Protein AF-A0A0E9Y1X8-F1 (afdb_monomer)

Mean predicted aligned error: 5.15 Å

Organism: Amblyomma americanum (NCBI:txid6943)

Foldseek 3Di:
DPVVVCVPDVPDDDFDAAEAEDELVDDDDPVVQVVCCVPPVYHYHHDHCPVCVVVVQQVSQVSRCVRGVNPRRHPDDDD

InterPro domains:
  IPR000215 Serpin family [PTHR11461] (13-77)
  IPR023796 Serpin domain [PF00079] (10-78)
  IPR036186 Serpin superfamily [SSF56574] (3-78)
  IPR042178 Serpin superfamily, domain 1 [G3DSA:3.30.497.10] (2-79)

Secondary structure (DSSP, 8-state):
--TTGGGT-TT-------EEEEETTSPPPHHHHHHHHHHH--EEEEE-HHHHHHHHHHHHHHHHHHHTTTS---SS---

Structure (mmCIF, N/CA/C/O backbone):
data_AF-A0A0E9Y1X8-F1
#
_entry.id   AF-A0A0E9Y1X8-F1
#
loop_
_atom_site.group_PDB
_atom_site.id
_atom_site.type_symbol
_atom_site.label_atom_id
_atom_site.label_alt_id
_atom_site.label_comp_id
_atom_site.label_asym_id
_atom_site.label_entity_id
_atom_site.label_seq_id
_atom_site.pdbx_PDB_ins_code
_atom_site.Cartn_x
_atom_site.Cartn_y
_atom_site.Cartn_z
_atom_site.occupancy
_atom_site.B_iso_or_equiv
_atom_site.auth_seq_id
_atom_site.auth_comp_id
_atom_site.auth_asym_id
_atom_site.auth_atom_id
_atom_site.pdbx_PDB_model_num
ATOM 1 N N . MET A 1 1 ? 1.801 2.831 -17.625 1.00 54.22 1 MET A N 1
ATOM 2 C CA . MET A 1 1 ? 2.534 4.120 -17.643 1.00 54.22 1 MET A CA 1
ATOM 3 C C . MET A 1 1 ? 3.496 4.309 -16.447 1.00 54.22 1 MET A C 1
ATOM 5 O O . MET A 1 1 ? 3.869 5.431 -16.160 1.00 54.22 1 MET A O 1
ATOM 9 N N . LEU A 1 2 ? 4.015 3.251 -15.801 1.00 50.28 2 LEU A N 1
ATOM 10 C CA . LEU A 1 2 ? 5.172 3.335 -14.869 1.00 50.28 2 LEU A CA 1
ATOM 11 C C . LEU A 1 2 ? 6.320 2.379 -15.256 1.00 50.28 2 LEU A C 1
ATOM 13 O O . LEU A 1 2 ? 7.458 2.564 -14.847 1.00 50.28 2 LEU A O 1
ATOM 17 N N . THR A 1 3 ? 6.042 1.417 -16.136 1.00 50.75 3 THR A N 1
ATOM 18 C CA . THR A 1 3 ? 6.979 0.412 -16.667 1.00 50.75 3 THR A CA 1
ATOM 19 C C . THR A 1 3 ? 8.036 0.981 -17.622 1.00 50.75 3 THR A C 1
ATOM 21 O O . THR A 1 3 ? 8.952 0.275 -18.024 1.00 50.75 3 THR A O 1
ATOM 24 N N . ILE A 1 4 ? 7.911 2.249 -18.027 1.00 54.53 4 ILE A N 1
ATOM 25 C CA . ILE A 1 4 ? 8.715 2.811 -19.121 1.00 54.53 4 ILE A CA 1
ATOM 26 C C . ILE A 1 4 ? 10.163 3.086 -18.674 1.00 54.53 4 ILE A C 1
ATOM 28 O O . ILE A 1 4 ? 11.070 3.025 -19.495 1.00 54.53 4 ILE A O 1
ATOM 32 N N . LEU A 1 5 ? 10.421 3.297 -17.378 1.00 55.19 5 LEU A N 1
ATOM 33 C CA . LEU A 1 5 ? 11.772 3.609 -16.889 1.00 55.19 5 LEU A CA 1
ATOM 34 C C . LEU A 1 5 ? 12.746 2.425 -16.981 1.00 55.19 5 LEU A C 1
ATOM 36 O O . LEU A 1 5 ? 13.918 2.631 -17.284 1.00 55.19 5 LEU A O 1
ATOM 40 N N . SER A 1 6 ? 12.266 1.190 -16.817 1.00 55.62 6 SER A N 1
ATOM 41 C CA . SER A 1 6 ? 13.099 -0.016 -16.952 1.00 55.62 6 SER A CA 1
ATOM 42 C C . SER A 1 6 ? 13.610 -0.242 -18.379 1.00 55.62 6 SER A C 1
ATOM 44 O O . SER A 1 6 ? 14.597 -0.941 -18.570 1.00 55.62 6 SER A O 1
ATOM 46 N N . GLY A 1 7 ? 12.967 0.359 -19.388 1.00 59.47 7 GLY A N 1
ATOM 47 C CA . GLY A 1 7 ? 13.401 0.265 -20.785 1.00 59.47 7 GLY A CA 1
ATOM 48 C C . GLY A 1 7 ? 14.577 1.178 -21.147 1.00 59.47 7 GLY A C 1
ATOM 49 O O . GLY A 1 7 ? 15.197 0.967 -22.184 1.00 59.47 7 GLY A O 1
ATOM 50 N N . TYR A 1 8 ? 14.892 2.183 -20.320 1.00 66.00 8 TYR A N 1
ATOM 51 C CA . TYR A 1 8 ? 15.934 3.173 -20.622 1.00 66.00 8 TYR A CA 1
ATOM 52 C C . TYR A 1 8 ? 17.309 2.820 -20.049 1.00 66.00 8 TYR A C 1
ATOM 54 O O . TYR A 1 8 ? 18.315 3.305 -20.564 1.00 66.00 8 TYR A O 1
ATOM 62 N N . VAL A 1 9 ? 17.371 1.995 -18.998 1.00 75.00 9 VAL A N 1
ATOM 63 C CA . VAL A 1 9 ? 18.632 1.619 -18.345 1.00 75.00 9 VAL A CA 1
ATOM 64 C C . VAL A 1 9 ? 18.575 0.133 -17.967 1.00 75.00 9 VAL A C 1
ATOM 66 O O . VAL A 1 9 ? 17.970 -0.203 -16.950 1.00 75.00 9 VAL A O 1
ATOM 69 N N . PRO A 1 10 ? 19.168 -0.770 -18.771 1.00 75.12 10 PRO A N 1
ATOM 70 C CA . PRO A 1 10 ? 18.986 -2.218 -18.618 1.00 75.12 10 PRO A CA 1
ATOM 71 C C . PRO A 1 10 ? 19.514 -2.763 -17.284 1.00 75.12 10 PRO A C 1
ATOM 73 O O . PRO A 1 10 ? 19.007 -3.765 -16.789 1.00 75.12 10 PRO A O 1
ATOM 76 N N . ASP A 1 11 ? 20.476 -2.071 -16.673 1.00 85.38 11 ASP A N 1
ATOM 77 C CA . ASP A 1 11 ? 21.084 -2.465 -15.398 1.00 85.38 11 ASP A CA 1
ATOM 78 C C . ASP A 1 11 ? 20.369 -1.877 -14.167 1.00 85.38 11 ASP A C 1
ATOM 80 O O . ASP A 1 11 ? 20.831 -2.041 -13.037 1.00 85.38 11 ASP A O 1
ATOM 84 N N . VAL A 1 12 ? 19.244 -1.176 -14.352 1.00 84.25 12 VAL A N 1
ATOM 85 C CA . VAL A 1 12 ? 18.477 -0.572 -13.255 1.00 84.25 12 VAL A CA 1
ATOM 86 C C . VAL A 1 12 ? 17.103 -1.215 -13.152 1.00 84.25 12 VAL A C 1
ATOM 88 O O . VAL A 1 12 ? 16.272 -1.140 -14.054 1.00 84.25 12 VAL A O 1
ATOM 91 N N . THR A 1 13 ? 16.824 -1.793 -11.985 1.00 85.88 13 THR A N 1
ATOM 92 C CA . THR A 1 13 ? 15.474 -2.238 -11.630 1.00 85.88 13 THR A CA 1
ATOM 93 C C . THR A 1 13 ? 14.757 -1.134 -10.860 1.00 85.88 13 THR A C 1
ATOM 95 O O . THR A 1 13 ? 15.267 -0.635 -9.857 1.00 85.88 13 THR A O 1
ATOM 98 N N . PHE A 1 14 ? 13.565 -0.756 -11.322 1.00 87.44 14 PHE A N 1
ATOM 99 C CA . PHE A 1 14 ? 12.729 0.261 -10.691 1.00 87.44 14 PHE A CA 1
ATOM 100 C C . PHE A 1 14 ? 11.449 -0.378 -10.151 1.00 87.44 14 PHE A C 1
ATOM 102 O O . PHE A 1 14 ? 10.661 -0.938 -10.911 1.00 87.44 14 PHE A O 1
ATOM 109 N N . HIS A 1 15 ? 11.254 -0.290 -8.836 1.00 90.31 15 HIS A N 1
ATOM 110 C CA . HIS A 1 15 ? 10.088 -0.825 -8.140 1.00 90.31 15 HIS A CA 1
ATOM 111 C C . HIS A 1 15 ? 9.188 0.306 -7.643 1.00 90.31 15 HIS A C 1
ATOM 113 O O . HIS A 1 15 ? 9.677 1.318 -7.142 1.00 90.31 15 HIS A O 1
ATOM 119 N N . VAL A 1 16 ? 7.871 0.113 -7.738 1.00 90.94 16 VAL A N 1
ATOM 120 C CA . VAL A 1 16 ? 6.861 1.083 -7.296 1.00 90.94 16 VAL A CA 1
ATOM 121 C C . VAL A 1 16 ? 5.816 0.376 -6.446 1.00 90.94 16 VAL A C 1
ATOM 123 O O . VAL A 1 16 ? 5.326 -0.685 -6.821 1.00 90.94 16 VAL A O 1
ATOM 126 N N . ALA A 1 17 ? 5.446 0.995 -5.326 1.00 94.12 17 ALA A N 1
ATOM 127 C CA . ALA A 1 17 ? 4.437 0.497 -4.401 1.00 94.12 17 ALA A CA 1
ATOM 128 C C . ALA A 1 17 ? 3.320 1.538 -4.225 1.00 94.12 17 ALA A C 1
ATOM 130 O O . ALA A 1 17 ? 3.382 2.379 -3.331 1.00 94.12 17 ALA A O 1
ATOM 131 N N . ASN A 1 18 ? 2.289 1.475 -5.073 1.00 94.69 18 ASN A N 1
ATOM 132 C CA . ASN A 1 18 ? 1.141 2.386 -5.021 1.00 94.69 18 ASN A CA 1
ATOM 133 C C . ASN A 1 18 ? -0.129 1.657 -4.553 1.00 94.69 18 ASN A C 1
ATOM 135 O O . ASN A 1 18 ? -0.642 0.766 -5.236 1.00 94.69 18 ASN A O 1
ATOM 139 N N . ARG A 1 19 ? -0.667 2.044 -3.393 1.00 95.62 19 ARG A N 1
ATOM 140 C CA . ARG A 1 19 ? -1.948 1.540 -2.883 1.00 95.62 19 ARG A CA 1
ATOM 141 C C . ARG A 1 19 ? -2.651 2.585 -2.028 1.00 95.62 19 ARG A C 1
ATOM 143 O O . ARG A 1 19 ? -2.011 3.289 -1.255 1.00 95.62 19 ARG A O 1
ATOM 150 N N . ILE A 1 20 ? -3.973 2.626 -2.135 1.00 95.50 20 ILE A N 1
ATOM 151 C CA . ILE A 1 20 ? -4.851 3.381 -1.241 1.00 95.50 20 ILE A CA 1
ATOM 152 C C . ILE A 1 20 ? -5.416 2.433 -0.180 1.00 95.50 20 ILE A C 1
ATOM 154 O O . ILE A 1 20 ? -5.874 1.336 -0.501 1.00 95.50 20 ILE A O 1
ATOM 158 N N . TYR A 1 21 ? -5.413 2.867 1.075 1.00 96.12 21 TYR A N 1
ATOM 159 C CA . TYR A 1 21 ? -6.104 2.191 2.171 1.00 96.12 21 TYR A CA 1
ATOM 160 C C . TYR A 1 21 ? -7.320 3.030 2.562 1.00 96.12 21 TYR A C 1
ATOM 162 O O . TYR A 1 21 ? -7.191 4.236 2.764 1.00 96.12 21 TYR A O 1
ATOM 170 N N . SER A 1 22 ? -8.495 2.410 2.626 1.00 95.81 22 SER A N 1
ATOM 171 C CA . SER A 1 22 ? -9.755 3.072 2.972 1.00 95.81 22 SER A CA 1
ATOM 172 C C . SER A 1 22 ? -10.390 2.379 4.167 1.00 95.81 22 SER A C 1
ATOM 174 O O . SER A 1 22 ? -10.320 1.153 4.265 1.00 95.81 22 SER A O 1
ATOM 176 N N . ASP A 1 23 ? -10.991 3.149 5.076 1.00 96.88 23 ASP A N 1
ATOM 177 C CA . ASP A 1 23 ? -11.733 2.552 6.182 1.00 96.88 23 ASP A CA 1
ATOM 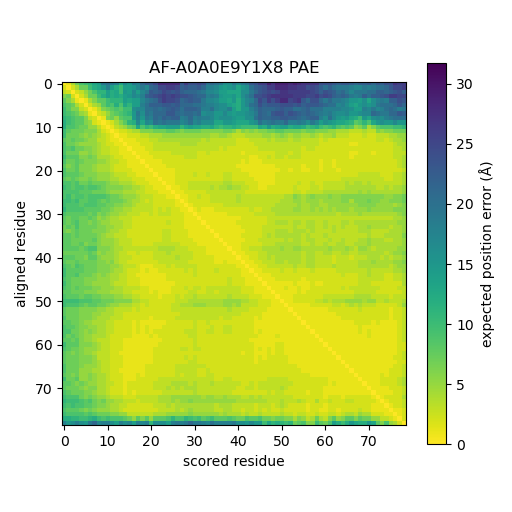178 C C . ASP A 1 23 ? -12.945 1.783 5.647 1.00 96.88 23 ASP A C 1
ATOM 180 O O . ASP A 1 23 ? -13.670 2.268 4.778 1.00 96.88 23 ASP A O 1
ATOM 184 N N . GLN A 1 24 ? -13.186 0.598 6.196 1.00 95.94 24 GLN A N 1
ATOM 185 C CA . GLN A 1 24 ? -14.271 -0.293 5.798 1.00 95.94 24 GLN A CA 1
ATOM 186 C C . GLN A 1 24 ? -15.674 0.309 5.942 1.00 95.94 24 GLN A C 1
ATOM 188 O O . GLN A 1 24 ? -16.619 -0.193 5.336 1.00 95.94 24 GLN A O 1
ATOM 193 N N . LYS A 1 25 ? -15.829 1.394 6.710 1.00 96.25 25 LYS A N 1
ATOM 194 C CA . LYS A 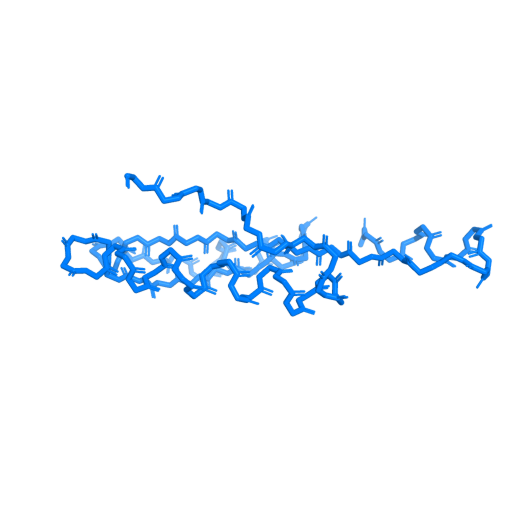1 25 ? -17.080 2.158 6.794 1.00 96.25 25 LYS A CA 1
ATOM 195 C C . LYS A 1 25 ? -17.413 2.907 5.499 1.00 96.25 25 LYS A C 1
ATOM 197 O O . LYS A 1 25 ? -18.563 3.311 5.326 1.00 96.25 25 LYS A O 1
ATOM 202 N N . PHE A 1 26 ? -16.450 3.095 4.595 1.00 94.31 26 PHE A N 1
ATOM 203 C CA . PHE A 1 26 ? -16.646 3.802 3.332 1.00 94.31 26 PHE A CA 1
ATOM 204 C C . PHE A 1 26 ? -16.665 2.826 2.147 1.00 94.31 26 PHE A C 1
ATOM 206 O O . PHE A 1 26 ? -15.629 2.269 1.781 1.00 94.31 26 PHE A O 1
ATOM 213 N N . PRO A 1 27 ? -17.827 2.611 1.502 1.00 91.69 27 PRO A N 1
ATOM 214 C CA . PRO A 1 27 ? -17.906 1.735 0.343 1.00 91.69 27 PRO A CA 1
ATOM 215 C C . PRO A 1 27 ? -17.129 2.312 -0.846 1.00 91.69 27 PRO A C 1
ATOM 217 O O . PRO A 1 27 ? -17.211 3.501 -1.156 1.00 91.69 27 PRO A O 1
ATOM 220 N N . ILE A 1 28 ? -16.402 1.442 -1.547 1.00 90.25 28 ILE A N 1
ATOM 221 C CA . ILE A 1 28 ? -15.576 1.817 -2.696 1.00 90.25 28 ILE A CA 1
ATOM 222 C C . ILE A 1 28 ? -16.359 1.595 -3.992 1.00 90.25 28 ILE A C 1
ATOM 224 O O . ILE A 1 28 ? -16.864 0.503 -4.255 1.00 90.25 28 ILE A O 1
ATOM 228 N N . HIS A 1 29 ? -16.415 2.616 -4.847 1.00 94.06 29 HIS A N 1
ATOM 229 C CA . HIS A 1 29 ? -17.026 2.500 -6.169 1.00 94.06 29 HIS A CA 1
ATOM 230 C C . HIS A 1 29 ? -16.125 1.727 -7.140 1.00 94.06 29 HIS A C 1
ATOM 232 O O . HIS A 1 29 ? -14.973 2.095 -7.364 1.00 94.06 29 HIS A O 1
ATOM 238 N N . GLY A 1 30 ? -16.670 0.696 -7.793 1.00 93.25 30 GLY A N 1
ATOM 239 C CA . GLY A 1 30 ? -15.911 -0.142 -8.730 1.00 93.25 30 GLY A CA 1
ATOM 240 C C . GLY A 1 30 ? -15.303 0.624 -9.912 1.00 93.25 30 GLY A C 1
ATOM 241 O O . GLY A 1 30 ? -14.181 0.336 -10.316 1.00 93.25 30 GLY A O 1
ATOM 242 N N . SER A 1 31 ? -15.981 1.658 -10.420 1.00 95.56 31 SER A N 1
ATOM 243 C CA . SER A 1 31 ? -15.435 2.522 -11.479 1.00 95.56 31 SER A CA 1
ATOM 244 C C . SER A 1 31 ? -14.164 3.259 -11.045 1.00 95.56 31 SER A C 1
ATOM 246 O O . SER A 1 31 ? -13.272 3.482 -11.861 1.00 95.56 31 SER A O 1
ATOM 248 N N . TYR A 1 32 ? -14.050 3.593 -9.758 1.00 93.94 32 TYR A N 1
ATOM 249 C CA . TYR A 1 32 ? -12.856 4.223 -9.211 1.00 93.94 32 TYR A CA 1
ATOM 250 C C . TYR A 1 32 ? -11.688 3.233 -9.097 1.00 93.94 32 TYR A C 1
ATOM 252 O O . TYR A 1 32 ? -10.553 3.609 -9.376 1.00 93.94 32 TYR A O 1
ATOM 260 N N . LEU A 1 33 ? -11.959 1.959 -8.780 1.00 92.50 33 LEU A N 1
ATOM 261 C CA . LEU A 1 33 ? -10.938 0.901 -8.788 1.00 92.50 33 LEU A CA 1
ATOM 262 C C . LEU A 1 33 ? -10.322 0.721 -10.179 1.00 92.50 33 LEU A C 1
ATOM 264 O O . LEU A 1 33 ? -9.102 0.713 -10.312 1.00 92.50 33 LEU A O 1
ATOM 268 N N . VAL A 1 34 ? -11.167 0.650 -11.213 1.00 94.12 34 VAL A N 1
ATOM 269 C CA . VAL A 1 34 ? -10.715 0.519 -12.608 1.00 94.12 34 VAL A CA 1
ATOM 270 C C . VAL A 1 34 ? -9.858 1.719 -13.019 1.00 94.12 34 VAL A C 1
ATOM 272 O O . VAL A 1 34 ? -8.817 1.551 -13.654 1.00 94.12 34 VAL A O 1
ATOM 275 N N . LEU A 1 35 ? -10.259 2.933 -12.627 1.00 94.44 35 LEU A N 1
ATOM 276 C CA . LEU A 1 35 ? -9.488 4.148 -12.896 1.00 9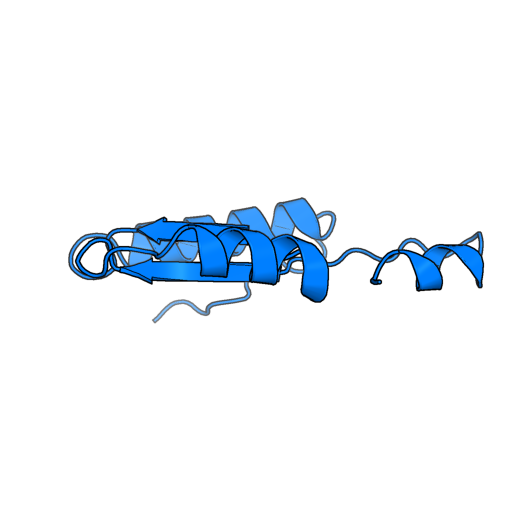4.44 35 LEU A CA 1
ATOM 277 C C . LEU A 1 35 ? -8.121 4.132 -12.197 1.00 94.44 35 LEU A C 1
ATOM 279 O O . LEU A 1 35 ? -7.117 4.486 -12.814 1.00 94.44 35 LEU A O 1
ATOM 283 N N . LEU A 1 36 ? -8.060 3.716 -10.929 1.00 93.19 36 LEU A N 1
ATOM 284 C CA . LEU A 1 36 ? -6.806 3.643 -10.174 1.00 93.19 36 LEU A CA 1
ATOM 285 C C . LEU A 1 36 ? -5.804 2.677 -10.804 1.00 93.19 36 LEU A C 1
ATOM 287 O O . LEU A 1 36 ? -4.624 3.013 -10.942 1.00 93.19 36 LEU A O 1
ATOM 291 N N . GLU A 1 37 ? -6.272 1.507 -11.224 1.00 91.31 37 GLU A N 1
ATOM 292 C CA . GLU A 1 37 ? -5.427 0.515 -11.876 1.00 91.31 37 GLU A CA 1
ATOM 293 C C . GLU A 1 37 ? -4.932 1.024 -13.238 1.00 91.31 37 GLU A C 1
ATOM 295 O O . GLU A 1 37 ? -3.726 1.043 -13.493 1.00 91.31 37 GLU A O 1
ATOM 300 N N . ALA A 1 38 ? -5.839 1.527 -14.082 1.00 91.50 38 ALA A N 1
ATOM 301 C CA . ALA A 1 38 ? -5.507 1.970 -15.434 1.00 91.50 38 ALA A CA 1
ATOM 302 C C . ALA A 1 38 ? -4.580 3.197 -15.459 1.00 91.50 38 ALA A C 1
ATOM 304 O O . ALA A 1 38 ? -3.637 3.254 -16.253 1.00 91.50 38 ALA A O 1
ATOM 305 N N . SER A 1 39 ? -4.837 4.191 -14.604 1.00 91.00 39 SER A N 1
ATOM 306 C CA . SER A 1 39 ? -4.115 5.467 -14.635 1.00 91.00 39 SER A CA 1
ATOM 307 C C . SER A 1 39 ? -2.865 5.481 -13.756 1.00 91.00 39 SER A C 1
ATOM 309 O O . SER A 1 39 ? -1.884 6.130 -14.120 1.00 91.00 39 SER A O 1
ATOM 311 N N . TYR A 1 40 ? -2.868 4.759 -12.632 1.00 88.56 40 TYR A N 1
ATOM 312 C CA . TYR A 1 40 ? -1.811 4.855 -11.617 1.00 88.56 40 TYR A CA 1
ATOM 313 C C . TYR A 1 40 ? -1.112 3.527 -11.316 1.00 88.56 40 TYR A C 1
ATOM 315 O O . TYR 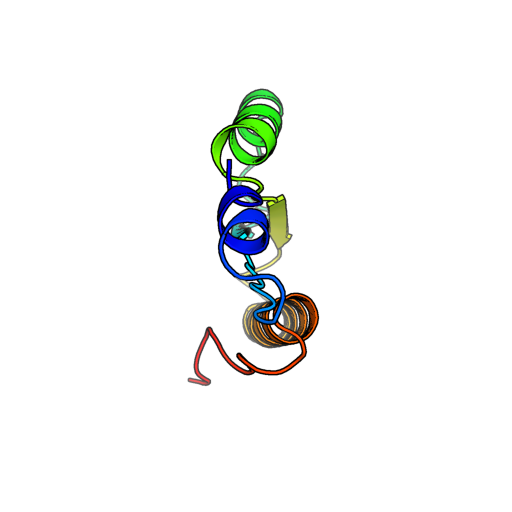A 1 40 ? -0.144 3.521 -10.550 1.00 88.56 40 TYR A O 1
ATOM 323 N N . GLY A 1 41 ? -1.584 2.407 -11.883 1.00 89.69 41 GLY A N 1
ATOM 324 C CA . GLY A 1 41 ? -1.130 1.073 -11.482 1.00 89.69 41 GLY A CA 1
ATOM 325 C C . GLY A 1 41 ? -1.337 0.826 -9.986 1.00 89.69 41 GLY A C 1
ATOM 326 O O . GLY A 1 41 ? -0.554 0.111 -9.366 1.00 89.69 41 GLY A O 1
ATOM 327 N N . ALA A 1 42 ? -2.324 1.499 -9.388 1.00 93.44 42 ALA A N 1
ATOM 328 C CA . ALA A 1 42 ? -2.556 1.495 -7.957 1.00 93.44 42 ALA A CA 1
ATOM 329 C C . ALA A 1 42 ? -3.692 0.539 -7.603 1.00 93.44 42 ALA A C 1
ATOM 331 O O . ALA A 1 42 ? -4.667 0.401 -8.337 1.00 93.44 42 ALA A O 1
ATOM 332 N N . THR A 1 43 ? -3.583 -0.077 -6.43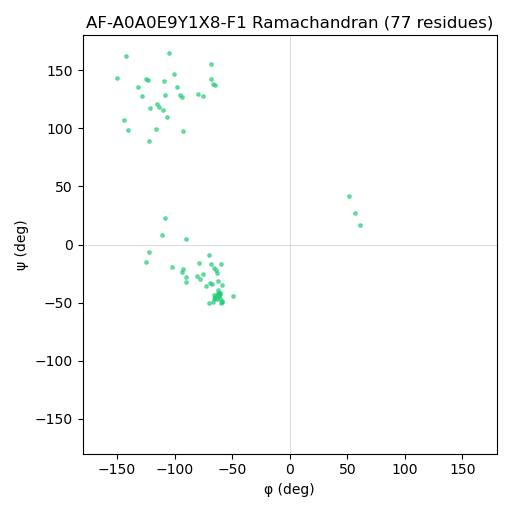1 1.00 91.62 43 THR A N 1
ATOM 333 C CA . THR A 1 43 ? -4.655 -0.901 -5.858 1.00 91.62 43 THR A CA 1
ATOM 334 C C . THR A 1 43 ? -5.353 -0.158 -4.723 1.00 91.62 43 THR A C 1
ATOM 336 O O . THR A 1 43 ? -4.828 0.826 -4.199 1.00 91.62 43 THR A O 1
ATOM 339 N N . MET A 1 44 ? -6.528 -0.628 -4.308 1.00 94.56 44 MET A N 1
ATOM 340 C CA . MET A 1 44 ? -7.182 -0.147 -3.093 1.00 94.56 44 MET A CA 1
ATOM 341 C C . MET A 1 44 ? -7.490 -1.310 -2.159 1.00 94.56 44 MET A C 1
ATOM 343 O O . MET A 1 44 ? -7.873 -2.386 -2.616 1.00 94.56 44 MET A O 1
ATOM 347 N N . LYS A 1 45 ? -7.337 -1.086 -0.854 1.00 95.00 45 LYS A N 1
ATOM 348 C CA . LYS A 1 45 ? -7.680 -2.054 0.184 1.00 95.00 45 LYS A CA 1
ATOM 349 C C . LYS A 1 45 ? -8.589 -1.423 1.236 1.00 95.00 45 LYS A C 1
ATOM 351 O O . LYS A 1 45 ? -8.262 -0.381 1.798 1.00 95.00 45 LYS A O 1
ATOM 356 N N . SER A 1 46 ? -9.715 -2.081 1.496 1.00 96.19 46 SER A N 1
ATOM 357 C CA . SER A 1 46 ? -10.608 -1.772 2.614 1.00 96.19 46 SER A CA 1
ATOM 358 C C . SER A 1 46 ? -10.043 -2.378 3.899 1.00 96.19 46 SER A C 1
ATOM 360 O O . SER A 1 46 ? -9.693 -3.559 3.906 1.00 96.19 46 SER A O 1
ATOM 362 N N . VAL A 1 47 ? -9.940 -1.589 4.965 1.00 97.00 47 VAL A N 1
ATOM 363 C CA . VAL A 1 47 ? -9.318 -1.976 6.241 1.00 97.00 47 VAL A CA 1
ATOM 364 C C . VAL A 1 47 ? -10.075 -1.399 7.436 1.00 97.00 47 VAL A C 1
ATOM 366 O O . VAL A 1 47 ? -10.844 -0.456 7.293 1.00 97.00 47 VAL A O 1
ATOM 369 N N . ASP A 1 48 ? -9.845 -1.948 8.623 1.00 97.12 48 ASP A N 1
ATOM 370 C CA . ASP A 1 48 ? -10.375 -1.410 9.878 1.00 97.12 48 ASP A CA 1
ATOM 371 C C . ASP A 1 48 ? -9.348 -0.459 10.506 1.00 97.12 48 ASP A C 1
ATOM 373 O O . ASP A 1 48 ? -8.391 -0.909 11.146 1.00 97.12 48 ASP A O 1
ATOM 377 N N . PHE A 1 49 ? -9.504 0.852 10.301 1.00 96.19 49 PHE A N 1
ATOM 378 C CA . PHE A 1 49 ? -8.635 1.824 10.962 1.00 96.19 49 PHE A CA 1
ATOM 379 C C . PHE A 1 49 ? -9.067 2.105 12.402 1.00 96.19 49 PHE A C 1
ATOM 381 O O . PHE A 1 49 ? -8.221 2.448 13.219 1.00 96.19 49 PHE A O 1
ATOM 388 N N . GLU A 1 50 ? -10.346 1.959 12.740 1.00 95.56 50 GLU A N 1
ATOM 389 C CA . GLU A 1 50 ? -10.853 2.316 14.068 1.00 95.56 50 GLU A CA 1
ATOM 390 C C . GLU A 1 50 ? -10.355 1.364 15.156 1.00 95.56 50 GLU A C 1
ATOM 392 O O . GLU A 1 50 ? -9.819 1.814 16.167 1.00 95.56 50 GLU A O 1
ATOM 397 N N . SER A 1 51 ? -10.488 0.054 14.942 1.00 96.06 51 SER A N 1
ATOM 398 C CA . SER A 1 51 ? -10.051 -0.949 15.925 1.00 96.06 51 SER A CA 1
ATOM 399 C C . SER A 1 51 ? -8.717 -1.594 15.548 1.00 96.06 51 SER A C 1
ATOM 401 O O . SER A 1 51 ? -8.038 -2.170 16.398 1.00 96.06 51 SER A O 1
ATOM 403 N N . GLY A 1 52 ? -8.324 -1.505 14.273 1.00 95.81 52 GLY A N 1
ATOM 404 C CA . GLY A 1 52 ? -7.194 -2.238 13.709 1.00 95.81 52 GLY A CA 1
ATOM 405 C C . GLY A 1 52 ? -5.977 -1.402 13.311 1.00 95.81 52 GLY A C 1
ATOM 406 O O . GLY A 1 52 ? -5.075 -1.975 12.695 1.00 95.81 52 GLY A O 1
ATOM 407 N N . HIS A 1 53 ? -5.899 -0.100 13.633 1.00 95.44 53 HIS A N 1
ATOM 408 C CA . HIS A 1 53 ? -4.882 0.809 13.064 1.00 95.44 53 HIS A CA 1
ATOM 409 C C . HIS A 1 53 ? -3.438 0.284 13.129 1.00 95.44 53 HIS A C 1
ATOM 411 O O . HIS A 1 53 ? -2.729 0.343 12.126 1.00 95.44 53 HIS A O 1
ATOM 417 N N . 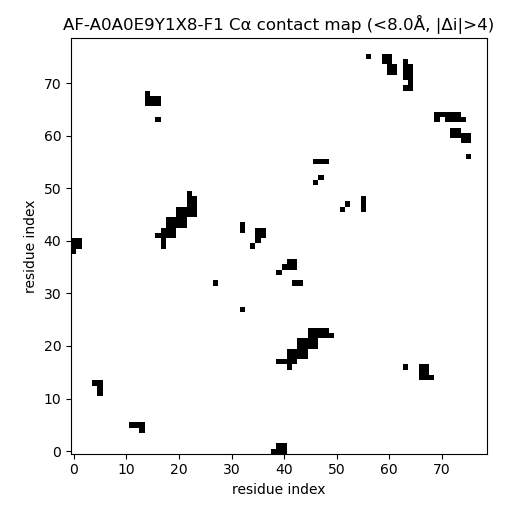GLU A 1 54 ? -2.988 -0.287 14.255 1.00 97.25 54 GLU A N 1
ATOM 418 C CA . GLU A 1 54 ? -1.620 -0.827 14.352 1.00 97.25 54 GLU A CA 1
ATOM 419 C C . GLU A 1 54 ? -1.396 -2.053 13.462 1.00 97.25 54 GLU A C 1
ATOM 421 O O . GLU A 1 54 ? -0.307 -2.243 12.915 1.00 97.25 54 GLU A O 1
ATOM 426 N N . SER A 1 55 ? -2.420 -2.891 13.289 1.00 96.88 55 SER A N 1
ATOM 427 C CA . SER A 1 55 ? -2.360 -4.009 12.346 1.00 96.88 55 SER A CA 1
ATOM 428 C C . SER A 1 55 ? -2.257 -3.495 10.913 1.00 96.88 55 SER A C 1
ATOM 430 O O . SER A 1 55 ? -1.368 -3.915 10.171 1.00 96.88 55 SER A O 1
ATOM 432 N N . VAL A 1 56 ? -3.092 -2.514 10.558 1.00 97.62 56 VAL A N 1
ATOM 433 C CA . VAL A 1 56 ? -3.081 -1.874 9.239 1.00 97.62 56 VAL A CA 1
ATOM 434 C C . VAL A 1 56 ? -1.736 -1.210 8.956 1.00 97.62 56 VAL A C 1
ATOM 436 O O . VAL A 1 56 ? -1.190 -1.374 7.868 1.00 97.62 56 VAL A O 1
ATOM 439 N N . ARG A 1 57 ? -1.146 -0.522 9.939 1.00 97.75 57 ARG A N 1
ATOM 440 C CA . ARG A 1 57 ? 0.181 0.093 9.817 1.00 97.75 57 ARG A CA 1
ATOM 441 C C . ARG A 1 57 ? 1.258 -0.943 9.500 1.00 97.75 57 ARG A C 1
ATOM 443 O O . ARG A 1 57 ? 2.049 -0.749 8.576 1.00 97.75 57 ARG A O 1
ATOM 450 N N . ARG A 1 58 ? 1.301 -2.046 10.257 1.00 97.62 58 ARG A N 1
ATOM 451 C CA . ARG A 1 58 ? 2.265 -3.134 10.021 1.00 97.62 58 ARG A CA 1
ATOM 452 C C . ARG A 1 58 ? 2.067 -3.765 8.651 1.00 97.62 58 ARG A C 1
ATOM 454 O O . ARG A 1 58 ? 3.048 -4.018 7.962 1.00 97.62 58 ARG A O 1
ATOM 461 N N . GLU A 1 59 ? 0.820 -3.978 8.252 1.00 97.56 59 GLU A N 1
ATOM 462 C CA . GLU A 1 59 ? 0.488 -4.543 6.950 1.00 97.56 59 GLU A CA 1
ATOM 463 C C . GLU A 1 59 ? 0.912 -3.621 5.800 1.00 97.56 59 GLU A C 1
ATOM 465 O O . GLU A 1 59 ? 1.556 -4.076 4.858 1.00 97.56 59 GLU A O 1
ATOM 470 N N . A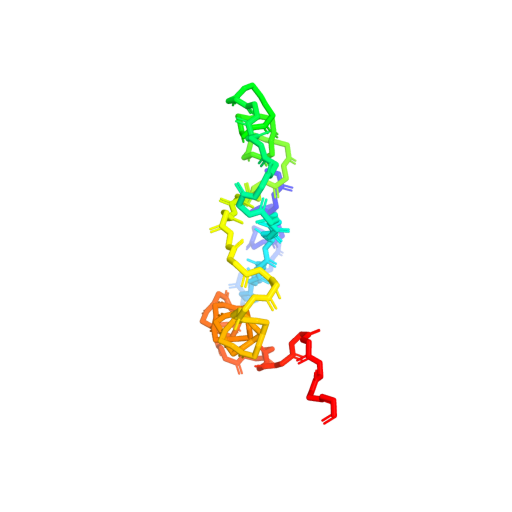LA A 1 60 ? 0.619 -2.322 5.894 1.00 97.56 60 ALA A N 1
ATOM 471 C CA . ALA A 1 60 ? 0.991 -1.349 4.875 1.00 97.56 60 ALA A CA 1
ATOM 472 C C . ALA A 1 6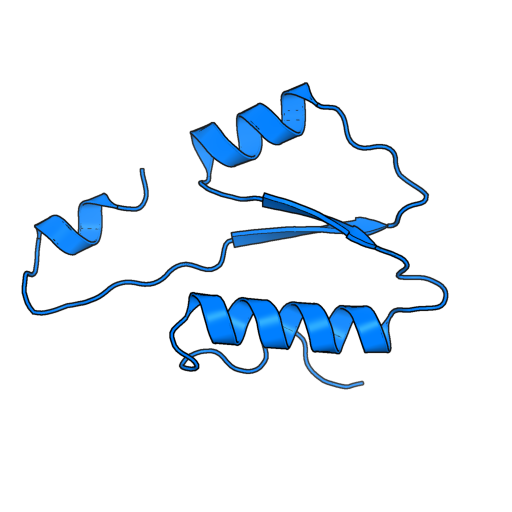0 ? 2.511 -1.254 4.702 1.00 97.56 60 ALA A C 1
ATOM 474 O O . ALA A 1 60 ? 3.006 -1.242 3.574 1.00 97.56 60 ALA A O 1
ATOM 475 N N . ASN A 1 61 ? 3.252 -1.260 5.814 1.00 98.00 61 ASN A N 1
ATOM 476 C CA . ASN A 1 61 ? 4.712 -1.286 5.804 1.00 98.00 61 ASN A CA 1
ATOM 477 C C . ASN A 1 61 ? 5.264 -2.592 5.216 1.00 98.00 61 ASN A C 1
ATOM 479 O O . ASN A 1 61 ? 6.152 -2.546 4.366 1.00 98.00 61 ASN A O 1
ATOM 483 N N . ALA A 1 62 ? 4.716 -3.747 5.608 1.00 97.88 62 ALA A N 1
ATOM 484 C CA . ALA A 1 62 ? 5.123 -5.042 5.066 1.00 97.88 62 ALA A CA 1
ATOM 485 C C . ALA A 1 62 ? 4.866 -5.131 3.555 1.00 97.88 62 ALA A C 1
ATOM 487 O O . ALA A 1 62 ? 5.753 -5.534 2.806 1.00 97.88 62 ALA A O 1
ATOM 488 N N . TRP A 1 63 ? 3.694 -4.686 3.100 1.00 97.75 63 TRP A N 1
ATOM 489 C CA . TRP A 1 63 ? 3.346 -4.670 1.685 1.00 97.75 63 TRP A CA 1
ATOM 490 C C . TRP A 1 63 ? 4.270 -3.746 0.883 1.00 97.75 63 TRP A C 1
ATOM 492 O O . TRP A 1 63 ? 4.798 -4.157 -0.146 1.00 97.75 63 TRP A O 1
ATOM 502 N N . ALA A 1 64 ? 4.524 -2.522 1.359 1.00 97.31 64 ALA A N 1
ATOM 503 C CA . ALA A 1 64 ? 5.437 -1.596 0.684 1.00 97.31 64 ALA A CA 1
ATOM 504 C C . ALA A 1 64 ? 6.873 -2.146 0.621 1.00 97.31 64 ALA A C 1
ATOM 506 O O . ALA A 1 64 ? 7.536 -2.036 -0.412 1.00 97.31 64 ALA A O 1
ATOM 507 N N . SER A 1 65 ? 7.325 -2.795 1.696 1.00 97.88 65 SER A N 1
ATOM 508 C CA . SER A 1 65 ? 8.613 -3.486 1.746 1.00 97.88 65 SER A CA 1
ATOM 509 C C . SER A 1 65 ? 8.691 -4.586 0.695 1.00 97.88 65 SER A C 1
ATOM 511 O O . SER A 1 65 ? 9.617 -4.590 -0.111 1.00 97.88 65 SER A O 1
ATOM 513 N N . GLU A 1 66 ? 7.695 -5.467 0.619 1.00 97.25 66 GLU A N 1
ATOM 514 C CA . GLU A 1 66 ? 7.646 -6.536 -0.383 1.00 97.25 66 GLU A CA 1
ATOM 515 C C . GLU A 1 66 ? 7.672 -5.986 -1.817 1.00 97.25 66 GLU A C 1
ATOM 517 O O . GLU A 1 66 ? 8.506 -6.397 -2.624 1.00 97.25 66 GLU A O 1
ATOM 522 N N . GLN A 1 67 ? 6.827 -4.995 -2.123 1.00 95.38 67 GLN A N 1
ATOM 523 C CA . GLN A 1 67 ? 6.754 -4.398 -3.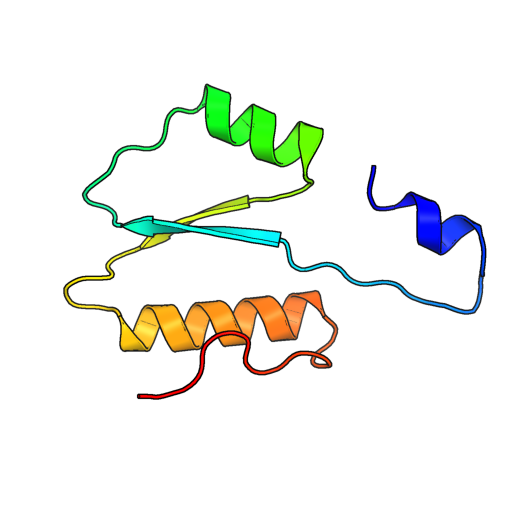463 1.00 95.38 67 GLN A CA 1
ATOM 524 C C . GLN A 1 67 ? 8.046 -3.688 -3.888 1.00 95.38 67 GLN A C 1
ATOM 526 O O . GLN A 1 67 ? 8.289 -3.515 -5.080 1.00 95.38 67 GLN A O 1
ATOM 531 N N . THR A 1 68 ? 8.882 -3.280 -2.930 1.00 95.44 68 THR A N 1
ATOM 532 C CA . THR A 1 68 ? 10.137 -2.556 -3.176 1.00 95.44 68 THR A CA 1
ATOM 533 C C . THR A 1 68 ? 11.381 -3.396 -2.913 1.00 95.44 68 THR A C 1
ATOM 535 O O . THR A 1 68 ? 12.452 -2.843 -2.663 1.00 95.44 68 THR A O 1
ATOM 538 N N . ALA A 1 69 ? 11.263 -4.728 -2.953 1.00 96.12 69 ALA A N 1
ATOM 539 C CA . ALA A 1 69 ? 12.375 -5.649 -2.699 1.00 96.12 69 ALA A CA 1
ATOM 540 C C . ALA A 1 69 ? 13.103 -5.341 -1.372 1.00 96.12 69 ALA A C 1
ATOM 542 O O . ALA A 1 69 ? 14.334 -5.317 -1.279 1.00 96.12 69 ALA A O 1
ATOM 543 N N . SER A 1 70 ? 12.309 -5.029 -0.348 1.00 97.44 70 SER A N 1
ATOM 544 C CA . SER A 1 70 ? 12.710 -4.670 1.013 1.00 97.44 70 SER A CA 1
ATOM 545 C C . SER A 1 70 ? 13.583 -3.419 1.138 1.00 97.44 70 SER A C 1
ATOM 547 O O . SER A 1 70 ? 14.204 -3.197 2.183 1.00 97.44 70 SER A O 1
ATOM 549 N N . LYS A 1 71 ? 13.629 -2.576 0.097 1.00 96.94 71 LYS A N 1
ATOM 550 C CA . LYS A 1 71 ? 14.370 -1.307 0.114 1.00 96.94 71 LYS A CA 1
ATOM 551 C C . LYS A 1 71 ? 13.628 -0.201 0.865 1.00 96.94 71 LYS A C 1
ATOM 553 O O . LYS A 1 71 ? 14.288 0.645 1.460 1.00 96.94 71 LYS A O 1
ATOM 558 N N . ILE A 1 72 ? 12.292 -0.219 0.883 1.00 96.88 72 ILE A N 1
ATOM 559 C CA . ILE A 1 72 ? 11.463 0.728 1.645 1.00 96.88 72 ILE A CA 1
ATOM 560 C C . ILE A 1 72 ? 10.686 -0.037 2.719 1.00 96.88 72 ILE A C 1
ATOM 562 O O . ILE A 1 72 ? 9.661 -0.645 2.440 1.00 96.88 72 ILE A O 1
ATOM 566 N N . GLN A 1 73 ? 11.173 -0.019 3.959 1.00 95.06 73 GLN A N 1
ATOM 567 C CA . GLN A 1 73 ? 10.664 -0.912 5.013 1.00 95.06 73 GLN A CA 1
ATOM 568 C C . GLN A 1 73 ? 9.507 -0.337 5.836 1.00 95.06 73 GLN A C 1
ATOM 570 O O . GLN A 1 73 ? 8.695 -1.092 6.365 1.00 95.06 73 GLN A O 1
ATOM 575 N N . ALA A 1 74 ? 9.432 0.987 5.974 1.00 95.06 74 ALA A N 1
ATOM 576 C CA . ALA A 1 74 ? 8.409 1.645 6.775 1.00 95.06 74 ALA A CA 1
ATOM 577 C C . ALA A 1 74 ? 7.991 2.962 6.118 1.00 95.06 74 ALA A C 1
ATOM 579 O O . ALA A 1 74 ? 8.740 3.935 6.125 1.00 95.06 74 ALA A O 1
ATOM 580 N N . ILE A 1 75 ? 6.789 2.973 5.548 1.00 95.94 75 ILE A N 1
ATOM 581 C CA . ILE A 1 75 ? 6.154 4.156 4.956 1.00 95.94 75 ILE A CA 1
ATOM 582 C C . ILE A 1 75 ? 5.267 4.898 5.963 1.00 95.94 75 ILE A C 1
ATOM 584 O O . ILE A 1 75 ? 5.013 6.086 5.792 1.00 95.94 75 ILE A O 1
ATOM 588 N N . VAL A 1 76 ? 4.827 4.217 7.028 1.00 95.88 76 VAL A N 1
ATOM 589 C CA . VAL A 1 76 ? 4.079 4.805 8.145 1.00 95.88 76 VAL A CA 1
ATOM 590 C C . VAL A 1 76 ? 4.846 4.567 9.458 1.00 95.88 76 VAL A C 1
ATOM 592 O O . VAL A 1 76 ? 5.052 3.402 9.838 1.00 95.88 76 VAL A O 1
ATOM 595 N N . PRO A 1 77 ? 5.285 5.631 10.157 1.00 93.56 77 PRO A N 1
ATOM 596 C CA . PRO A 1 77 ? 6.042 5.520 11.403 1.00 93.56 77 PRO A CA 1
ATOM 597 C C . PRO A 1 77 ? 5.182 4.960 12.542 1.00 93.56 77 PRO A C 1
ATOM 599 O O . PRO A 1 77 ? 3.957 5.064 12.514 1.00 93.56 77 PRO A O 1
ATOM 602 N N . SER A 1 78 ? 5.818 4.351 13.547 1.00 88.56 78 SER A N 1
ATOM 603 C CA . SER A 1 78 ? 5.146 4.033 14.814 1.00 88.56 78 SER A CA 1
ATOM 604 C C . SER A 1 78 ? 4.810 5.318 15.571 1.00 88.56 78 SER A C 1
ATOM 606 O O . SER A 1 78 ? 5.601 6.262 15.538 1.00 88.56 78 SER A O 1
ATOM 608 N N . SER A 1 79 ? 3.651 5.338 16.231 1.00 72.81 79 SER A N 1
ATOM 609 C CA . SER A 1 79 ? 3.280 6.380 17.199 1.00 72.81 79 SER A CA 1
ATOM 610 C C . SER A 1 79 ? 4.023 6.234 18.522 1.00 72.81 79 SER A C 1
ATOM 612 O O . SER A 1 79 ? 4.455 5.098 18.828 1.00 72.81 79 SER A O 1
#

Radius of gyration: 14.77 Å; Cα contacts (8 Å, |Δi|>4): 80; chains: 1; bounding box: 39×13×38 Å

Nearest PDB structures (foldseek):
  4ga7-assembly2_B  TM=9.458E-01  e=1.174E-04  Homo sapiens
  2znh-assembly1_A  TM=8.739E-01  e=7.323E-05  Homo sapiens
  3le2-assembly1_A  TM=9.711E-01  e=3.228E-04  Arabidopsis thaliana
  2ant-assembly2_I  TM=9.288E-01  e=1.645E-04  Homo sapiens
  1hle-assembly1_A-2  TM=7.284E-01  e=2.013E-04  Equus caballus

Sequence (79 aa):
MLTILSGYVPDVTFHVANRIYSDQKFPIHGSYLVLLEASYGATMKSVDFESGHESVRREANAWASEQTASKIQAIVPSS

Solvent-accessible surface area (backbone atoms only — not comparable to full-atom values): 4917 Å² total; per-residue (Å²): 137,76,73,67,65,45,77,77,38,88,92,48,88,81,67,74,69,53,69,47,79,40,47,63,90,58,85,79,58,68,72,56,53,55,48,34,38,74,75,64,66,24,49,76,44,76,38,55,55,88,89,33,41,72,60,51,44,54,49,54,14,51,51,37,9,61,48,36,79,61,72,46,60,66,86,60,82,84,133

pLDDT: mean 89.72, std 12.49, range [50.28, 98.0]